Protein AF-A0A5M6CC88-F1 (afdb_monomer_lite)

Structure (mmCIF, N/CA/C/O backbone):
data_AF-A0A5M6CC88-F1
#
_entry.id   AF-A0A5M6CC88-F1
#
loop_
_atom_site.group_PDB
_atom_site.id
_atom_site.type_symbol
_atom_site.label_atom_id
_atom_site.label_alt_id
_atom_site.label_comp_id
_atom_site.label_asym_id
_atom_site.label_entity_id
_a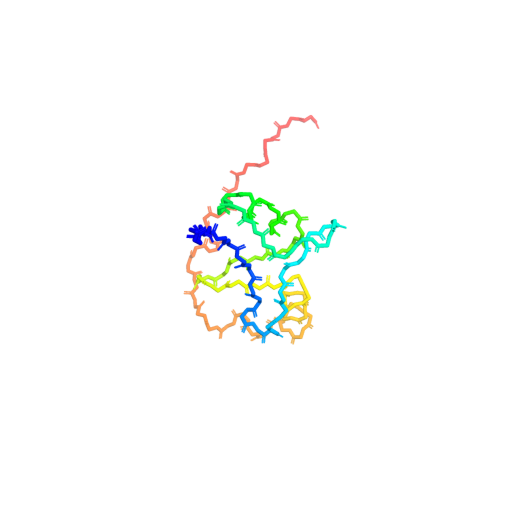tom_site.label_seq_id
_atom_site.pdbx_PDB_ins_code
_atom_site.Cartn_x
_atom_site.Cartn_y
_atom_site.Cartn_z
_atom_site.occupancy
_atom_site.B_iso_or_equiv
_atom_site.auth_seq_id
_atom_site.auth_comp_id
_atom_site.auth_asym_id
_atom_site.auth_atom_id
_atom_site.pdbx_PDB_model_num
ATOM 1 N N . MET A 1 1 ? 13.191 -26.884 -11.324 1.00 54.31 1 MET A N 1
ATOM 2 C CA . MET A 1 1 ? 13.850 -25.802 -10.563 1.00 54.31 1 MET A CA 1
ATOM 3 C C . MET A 1 1 ? 12.792 -24.748 -10.277 1.00 54.31 1 MET A C 1
ATOM 5 O O . MET A 1 1 ? 12.255 -24.202 -11.230 1.00 54.31 1 MET A O 1
ATOM 9 N N . ILE A 1 2 ? 12.413 -24.545 -9.015 1.00 60.12 2 ILE A N 1
ATOM 10 C CA . ILE A 1 2 ? 11.428 -23.521 -8.631 1.00 60.12 2 ILE A CA 1
ATOM 11 C C . ILE A 1 2 ? 12.202 -22.220 -8.404 1.00 60.12 2 ILE A C 1
ATOM 13 O O . ILE A 1 2 ? 13.189 -22.230 -7.673 1.00 60.12 2 ILE A O 1
ATOM 17 N N . LYS A 1 3 ? 11.799 -21.131 -9.065 1.00 68.94 3 LYS A N 1
ATOM 18 C CA . LYS A 1 3 ? 12.324 -19.786 -8.799 1.00 68.94 3 LYS A CA 1
ATOM 19 C C . LYS A 1 3 ? 11.343 -19.063 -7.884 1.00 68.94 3 LYS A C 1
ATOM 21 O O . LYS A 1 3 ? 10.154 -19.023 -8.185 1.00 68.94 3 LYS A O 1
ATOM 26 N N . THR A 1 4 ? 11.841 -18.520 -6.782 1.00 77.25 4 THR A N 1
ATOM 27 C CA . THR A 1 4 ? 11.087 -17.645 -5.881 1.00 77.25 4 THR A CA 1
ATOM 28 C C . THR A 1 4 ? 11.367 -16.194 -6.249 1.00 77.25 4 THR A C 1
ATOM 30 O O . THR A 1 4 ? 12.529 -15.826 -6.418 1.00 77.25 4 THR A O 1
ATOM 33 N N . THR A 1 5 ? 10.319 -15.381 -6.349 1.00 81.94 5 THR A N 1
ATOM 34 C CA . THR A 1 5 ? 10.410 -13.940 -6.617 1.00 81.94 5 THR A CA 1
ATOM 35 C C . THR A 1 5 ? 9.823 -13.188 -5.431 1.00 81.94 5 THR A C 1
ATOM 37 O O . THR A 1 5 ? 8.755 -13.553 -4.943 1.00 81.94 5 THR A O 1
ATOM 40 N N . GLN A 1 6 ? 10.532 -12.166 -4.957 1.00 86.56 6 GLN A N 1
ATOM 41 C CA . GLN A 1 6 ? 10.031 -11.254 -3.935 1.00 86.56 6 GLN A CA 1
ATOM 42 C C . GLN A 1 6 ? 9.089 -10.236 -4.582 1.00 86.56 6 GLN A C 1
ATOM 44 O O . GLN A 1 6 ? 9.376 -9.731 -5.665 1.00 86.56 6 G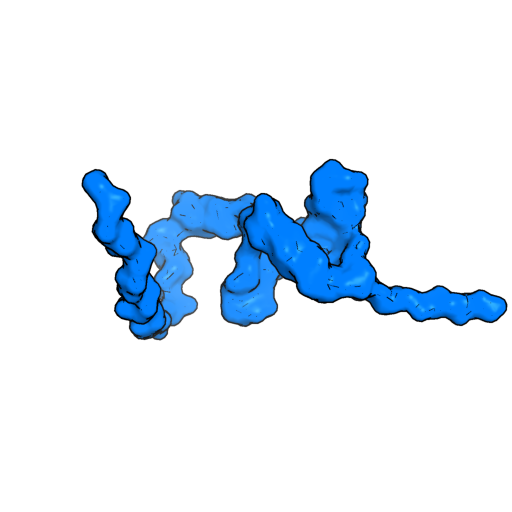LN A O 1
ATOM 49 N N . VAL A 1 7 ? 7.970 -9.963 -3.919 1.00 90.12 7 VAL A N 1
ATOM 50 C CA . VAL A 1 7 ? 6.996 -8.947 -4.322 1.00 90.12 7 VAL A CA 1
ATOM 51 C C . VAL A 1 7 ? 6.564 -8.147 -3.100 1.00 90.12 7 VAL A C 1
ATOM 53 O O . VAL A 1 7 ? 6.648 -8.629 -1.969 1.00 90.12 7 VAL A O 1
ATOM 56 N N . TYR A 1 8 ? 6.084 -6.940 -3.349 1.00 90.56 8 TYR A N 1
ATOM 57 C CA . TYR A 1 8 ? 5.586 -5.993 -2.370 1.00 90.56 8 TYR A CA 1
ATOM 58 C C . TYR A 1 8 ? 4.075 -5.850 -2.523 1.00 90.56 8 TYR A C 1
ATOM 60 O O . TYR A 1 8 ? 3.541 -5.877 -3.631 1.00 90.56 8 TYR A O 1
ATOM 68 N N . VAL A 1 9 ? 3.387 -5.723 -1.395 1.00 91.19 9 VAL A N 1
ATOM 69 C CA . VAL A 1 9 ? 1.934 -5.566 -1.305 1.00 91.19 9 VAL A CA 1
ATOM 70 C C . VAL A 1 9 ? 1.670 -4.544 -0.214 1.00 91.19 9 VAL A C 1
ATOM 72 O O . VAL A 1 9 ? 2.320 -4.590 0.829 1.00 91.19 9 VAL A O 1
ATOM 75 N N . ALA A 1 10 ? 0.703 -3.659 -0.429 1.00 92.56 10 ALA A N 1
ATOM 76 C CA . ALA A 1 10 ? 0.213 -2.772 0.613 1.00 92.56 10 ALA A CA 1
ATOM 77 C C . ALA A 1 10 ? -1.162 -3.221 1.093 1.00 92.56 10 ALA A C 1
ATOM 79 O O . ALA A 1 10 ? -2.043 -3.556 0.299 1.00 92.56 10 ALA A O 1
ATOM 80 N N . VAL A 1 11 ? -1.334 -3.215 2.410 1.00 93.94 11 VAL A N 1
ATOM 81 C CA . VAL A 1 11 ? -2.570 -3.605 3.082 1.00 93.94 11 VAL A CA 1
ATOM 82 C C . VAL A 1 11 ? -2.939 -2.496 4.049 1.00 93.94 11 VAL A C 1
ATOM 84 O O . VAL A 1 11 ? -2.094 -2.025 4.800 1.00 93.94 11 VAL A O 1
ATOM 87 N N . CYS A 1 12 ? -4.197 -2.069 4.029 1.00 91.31 12 CYS A N 1
ATOM 88 C CA . CYS A 1 12 ? -4.689 -1.055 4.948 1.00 91.31 12 CYS A CA 1
ATOM 89 C C . CYS A 1 12 ? -4.717 -1.628 6.364 1.00 91.31 12 CYS A C 1
ATOM 91 O O . CYS A 1 12 ? -5.389 -2.629 6.619 1.00 91.31 12 CYS A O 1
ATOM 93 N N . ASP A 1 13 ? -4.068 -0.972 7.314 1.00 91.94 13 ASP A N 1
ATOM 94 C CA . ASP A 1 13 ? -3.991 -1.450 8.688 1.00 91.94 13 ASP A CA 1
ATOM 95 C C . ASP A 1 13 ? -5.334 -1.392 9.421 1.00 91.94 13 ASP A C 1
ATOM 97 O O . ASP A 1 13 ? -5.568 -2.204 10.318 1.00 91.94 13 ASP A O 1
ATOM 101 N N . ASN A 1 14 ? -6.253 -0.524 8.986 1.00 89.62 14 ASN A N 1
ATOM 102 C CA . ASN A 1 14 ? -7.592 -0.416 9.563 1.00 89.62 14 ASN A CA 1
ATOM 103 C C . ASN A 1 14 ? -8.578 -1.454 8.994 1.00 89.62 14 ASN A C 1
ATOM 105 O O . ASN A 1 14 ? -9.084 -2.298 9.727 1.00 89.62 14 ASN A O 1
ATOM 109 N N . CYS A 1 15 ? -8.862 -1.407 7.687 1.00 90.12 15 CYS A N 1
ATOM 110 C CA . CYS A 1 15 ? -9.904 -2.243 7.070 1.00 90.12 15 CYS A CA 1
ATOM 111 C C . CYS A 1 15 ? -9.384 -3.527 6.409 1.00 90.12 15 CYS A C 1
ATOM 113 O O . CYS A 1 15 ? -10.187 -4.312 5.910 1.00 90.12 15 CYS A O 1
ATOM 115 N N . LYS A 1 16 ? -8.061 -3.738 6.384 1.00 92.12 16 LYS A N 1
ATOM 116 C CA . LYS A 1 16 ? -7.392 -4.876 5.731 1.00 92.12 16 LYS A CA 1
ATOM 117 C C . LYS A 1 16 ? -7.637 -4.984 4.217 1.00 92.12 16 LYS A C 1
ATOM 119 O O . LYS A 1 16 ? -7.378 -6.029 3.630 1.00 92.12 16 LYS A O 1
ATOM 124 N N . GLU A 1 17 ? -8.097 -3.903 3.580 1.00 91.50 17 GLU A N 1
ATOM 125 C CA . GLU A 1 17 ? -8.158 -3.776 2.118 1.00 91.50 17 GLU A CA 1
ATOM 126 C C . GLU A 1 17 ? -6.743 -3.894 1.544 1.00 91.50 17 GLU A C 1
ATOM 128 O O . GLU A 1 17 ? -5.812 -3.297 2.083 1.00 91.50 17 GLU A O 1
ATOM 133 N N . VAL A 1 18 ? -6.579 -4.674 0.479 1.00 93.44 18 VAL A N 1
ATOM 134 C CA . VAL A 1 18 ? -5.319 -4.768 -0.266 1.00 93.44 18 VAL A CA 1
ATOM 135 C C . VAL A 1 18 ? -5.334 -3.691 -1.342 1.00 93.44 18 VAL A C 1
ATOM 137 O O . VAL A 1 18 ? -6.358 -3.477 -1.990 1.00 93.44 18 VAL A O 1
ATOM 140 N N . PHE A 1 19 ? -4.218 -2.992 -1.519 1.00 92.44 19 PHE A N 1
ATOM 141 C CA . PHE A 1 19 ? -4.088 -2.043 -2.613 1.00 92.44 19 PHE A CA 1
ATOM 142 C C . PHE A 1 19 ? -4.091 -2.773 -3.959 1.00 92.44 19 PHE A C 1
ATOM 144 O O . PHE A 1 19 ? -3.278 -3.667 -4.184 1.00 92.44 19 PHE A O 1
ATOM 151 N N . GLU A 1 20 ? -4.970 -2.345 -4.862 1.00 92.38 20 GLU A N 1
ATOM 152 C CA . GLU A 1 20 ? -4.992 -2.774 -6.257 1.00 92.38 20 GLU A CA 1
ATOM 153 C C . GLU A 1 20 ? -4.809 -1.554 -7.167 1.00 92.38 20 GLU A C 1
ATOM 155 O O . GLU A 1 20 ? -5.468 -0.518 -7.002 1.00 92.38 20 GLU A O 1
ATOM 160 N N . SER A 1 21 ? -3.904 -1.670 -8.140 1.00 85.25 21 SER A N 1
ATOM 161 C CA . SER A 1 21 ? -3.703 -0.651 -9.167 1.00 85.25 21 SER A CA 1
ATOM 162 C C . SER A 1 21 ? -4.930 -0.541 -10.082 1.00 85.25 21 SER A C 1
ATOM 164 O O . SER A 1 21 ? -5.833 -1.379 -10.062 1.00 85.25 21 SER A O 1
ATOM 166 N N . ARG A 1 22 ? -4.973 0.482 -10.948 1.00 81.69 22 ARG A N 1
ATOM 167 C CA . ARG A 1 22 ? -6.085 0.659 -11.910 1.00 81.69 22 ARG A CA 1
ATOM 168 C C . ARG A 1 22 ? -6.221 -0.510 -12.885 1.00 81.69 22 ARG A C 1
ATOM 170 O O . ARG A 1 22 ? -7.296 -0.742 -13.425 1.00 81.69 22 ARG A O 1
ATOM 177 N N . GLU A 1 23 ? -5.128 -1.222 -13.109 1.00 86.12 23 GLU A N 1
ATOM 178 C CA . GLU A 1 23 ? -5.033 -2.402 -13.958 1.00 86.12 23 GLU A CA 1
ATOM 179 C C . GL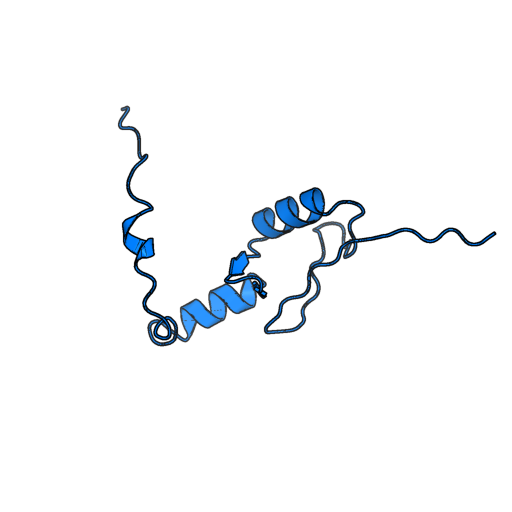U A 1 23 ? -5.398 -3.704 -13.218 1.00 86.12 23 GLU A C 1
ATOM 181 O O . GLU A 1 23 ? -5.400 -4.767 -13.834 1.00 86.12 23 GLU A O 1
ATOM 186 N N . GLY A 1 24 ? -5.717 -3.632 -11.918 1.00 83.88 24 GLY A N 1
ATOM 187 C CA . GLY A 1 24 ? -6.083 -4.782 -11.087 1.00 83.88 24 GLY A CA 1
ATOM 188 C C . GLY A 1 24 ? -4.890 -5.563 -10.527 1.00 83.88 24 GLY A C 1
ATOM 189 O O . GLY A 1 24 ? -5.052 -6.711 -10.117 1.00 83.88 24 GLY A O 1
ATOM 190 N N . TYR A 1 25 ? -3.685 -4.983 -10.518 1.00 83.19 25 TYR A N 1
ATOM 191 C CA . TYR A 1 25 ? -2.516 -5.619 -9.906 1.00 83.19 25 TYR A CA 1
ATOM 192 C C . TYR A 1 25 ? -2.436 -5.292 -8.414 1.00 83.19 25 TYR A C 1
ATOM 194 O O . TYR A 1 25 ? -2.463 -4.123 -8.040 1.00 83.19 25 TYR A O 1
ATOM 202 N N . GLY A 1 26 ? -2.287 -6.320 -7.572 1.00 85.38 26 GLY A N 1
ATOM 203 C CA . GLY A 1 26 ? -2.113 -6.175 -6.118 1.00 85.38 26 GLY A CA 1
ATOM 204 C C . GLY A 1 26 ? -0.702 -6.473 -5.601 1.00 85.38 26 GLY A C 1
ATOM 205 O O . GLY A 1 26 ? -0.469 -6.455 -4.397 1.00 85.38 26 GLY A O 1
ATOM 206 N N . THR A 1 27 ? 0.242 -6.788 -6.491 1.00 90.06 27 THR A N 1
ATOM 207 C CA . THR A 1 27 ? 1.631 -7.129 -6.146 1.00 90.06 27 THR A CA 1
ATOM 208 C C . THR A 1 27 ? 2.592 -6.367 -7.040 1.00 90.06 27 THR A C 1
ATOM 210 O O . THR A 1 27 ? 2.404 -6.351 -8.257 1.00 90.06 27 THR A O 1
ATOM 213 N N . PHE A 1 28 ? 3.655 -5.826 -6.457 1.00 87.81 28 PHE A N 1
ATOM 214 C CA . PHE A 1 28 ? 4.614 -4.963 -7.141 1.00 87.81 28 PHE A CA 1
ATOM 215 C C . PHE A 1 28 ? 6.026 -5.539 -7.002 1.00 87.81 28 PHE A C 1
ATOM 217 O O . PHE A 1 28 ? 6.371 -6.052 -5.939 1.00 87.81 28 PHE A O 1
ATOM 224 N N . PRO A 1 29 ? 6.853 -5.517 -8.056 1.00 87.00 29 PRO A N 1
ATOM 225 C CA . PRO A 1 29 ? 8.208 -6.063 -7.993 1.00 87.00 29 PRO A CA 1
ATOM 226 C C . PRO A 1 29 ? 9.175 -5.159 -7.213 1.00 87.00 29 PRO A C 1
ATOM 228 O O . PRO A 1 29 ? 10.191 -5.642 -6.719 1.00 87.00 29 PRO A O 1
ATOM 231 N N . GLU A 1 30 ? 8.855 -3.870 -7.084 1.00 89.75 30 GLU A N 1
ATOM 232 C CA . GLU A 1 30 ? 9.702 -2.852 -6.465 1.00 89.75 30 GLU A CA 1
ATOM 233 C C . GLU A 1 30 ? 8.899 -2.040 -5.445 1.00 89.75 30 GLU A C 1
ATOM 235 O O . GLU A 1 30 ? 7.742 -1.698 -5.684 1.00 89.75 30 GLU A O 1
ATOM 240 N N . MET A 1 31 ? 9.519 -1.729 -4.304 1.00 89.94 31 MET A N 1
ATOM 241 C CA . MET A 1 31 ? 8.868 -0.981 -3.225 1.00 89.94 31 MET A CA 1
ATOM 242 C C . MET A 1 31 ? 8.548 0.461 -3.635 1.00 89.94 31 MET A C 1
ATOM 244 O O . MET A 1 31 ? 7.451 0.929 -3.361 1.00 89.94 31 MET A O 1
ATOM 248 N N . ASN A 1 32 ? 9.446 1.118 -4.373 1.00 91.25 32 ASN A N 1
ATOM 249 C CA . ASN A 1 32 ? 9.239 2.498 -4.821 1.00 91.25 32 ASN A CA 1
ATOM 250 C C . ASN A 1 32 ? 8.034 2.625 -5.776 1.00 91.25 32 ASN A C 1
ATOM 252 O O . ASN A 1 32 ? 7.245 3.548 -5.636 1.00 91.25 32 ASN A O 1
ATOM 256 N N . ASP A 1 33 ? 7.838 1.669 -6.698 1.00 90.69 33 ASP A N 1
ATOM 257 C CA . ASP A 1 33 ? 6.658 1.650 -7.588 1.00 90.69 33 ASP A CA 1
ATOM 258 C C . ASP A 1 33 ? 5.356 1.474 -6.789 1.00 90.69 33 ASP A C 1
ATOM 260 O O . ASP A 1 33 ? 4.335 2.084 -7.101 1.00 90.69 33 ASP A O 1
ATOM 264 N N . LEU A 1 34 ? 5.386 0.669 -5.720 1.00 90.50 34 LEU A N 1
ATOM 265 C CA . LEU A 1 34 ? 4.251 0.558 -4.809 1.00 90.50 34 LEU A CA 1
ATOM 266 C C . LEU A 1 34 ? 3.985 1.887 -4.083 1.00 90.50 34 LEU A C 1
ATOM 268 O O . LEU A 1 34 ? 2.838 2.326 -4.051 1.00 90.50 34 LEU A O 1
ATOM 272 N N . GLU A 1 35 ? 5.010 2.530 -3.525 1.00 91.62 35 GLU A N 1
ATOM 273 C CA . GLU A 1 35 ? 4.884 3.803 -2.799 1.00 91.62 35 GLU A CA 1
ATOM 274 C C . GLU A 1 35 ? 4.322 4.926 -3.681 1.00 91.62 35 GLU A C 1
ATOM 276 O O . GLU A 1 35 ? 3.343 5.574 -3.298 1.00 91.62 35 GLU A O 1
ATOM 281 N N . ASP A 1 36 ? 4.859 5.096 -4.892 1.00 91.81 36 ASP A N 1
ATOM 282 C CA . ASP A 1 36 ? 4.385 6.098 -5.853 1.00 91.81 36 ASP A CA 1
ATOM 283 C C . ASP A 1 36 ? 2.897 5.886 -6.181 1.00 91.81 36 ASP A C 1
ATOM 285 O O . ASP A 1 36 ? 2.082 6.814 -6.150 1.00 91.81 36 ASP A O 1
ATOM 289 N N . ARG A 1 37 ? 2.498 4.630 -6.415 1.00 91.50 37 ARG A N 1
ATOM 290 C CA . ARG A 1 37 ? 1.104 4.280 -6.723 1.00 91.50 37 ARG A CA 1
ATOM 291 C C . ARG A 1 37 ? 0.165 4.456 -5.540 1.00 91.50 37 ARG A C 1
ATOM 293 O O . ARG A 1 37 ? -0.992 4.832 -5.742 1.00 91.50 37 ARG A O 1
ATOM 300 N N . LEU A 1 38 ? 0.623 4.176 -4.322 1.00 91.25 38 LEU A N 1
ATOM 301 C CA . LEU A 1 38 ? -0.159 4.409 -3.111 1.00 91.25 38 LEU A CA 1
ATOM 302 C C . LEU A 1 38 ? -0.508 5.893 -2.983 1.00 91.25 38 LEU A C 1
ATOM 304 O O . LEU A 1 38 ? -1.686 6.224 -2.813 1.00 91.25 38 LEU A O 1
ATOM 308 N N . ILE A 1 39 ? 0.480 6.773 -3.156 1.00 89.69 39 ILE A N 1
ATOM 309 C CA . ILE A 1 39 ? 0.294 8.228 -3.113 1.00 89.69 39 ILE A CA 1
ATOM 310 C C . ILE A 1 39 ? -0.689 8.672 -4.205 1.00 89.69 39 ILE A C 1
ATOM 312 O O . ILE A 1 39 ? -1.683 9.340 -3.904 1.00 89.69 39 ILE A O 1
ATOM 316 N N . ASP A 1 40 ? -0.494 8.223 -5.448 1.00 91.19 40 ASP A N 1
ATOM 317 C CA . ASP A 1 40 ? -1.372 8.544 -6.585 1.00 91.19 40 ASP A CA 1
ATOM 318 C C . ASP A 1 40 ? -2.830 8.097 -6.378 1.00 91.19 40 ASP A C 1
ATOM 320 O O . ASP A 1 40 ? -3.774 8.677 -6.932 1.00 91.19 40 ASP A O 1
ATOM 324 N N . HIS A 1 41 ? -3.042 7.058 -5.571 1.00 89.44 41 HIS A N 1
ATOM 325 C CA . HIS A 1 41 ? -4.360 6.520 -5.240 1.00 89.44 41 HIS A CA 1
ATOM 326 C C . HIS A 1 41 ? -4.930 7.057 -3.915 1.00 89.44 41 HIS A C 1
ATOM 328 O O . HIS A 1 41 ? -6.050 6.692 -3.530 1.00 89.44 41 HIS A O 1
ATOM 334 N N . GLY A 1 42 ? -4.219 7.967 -3.245 1.00 90.06 42 GLY A N 1
ATOM 335 C CA . GLY A 1 42 ? -4.644 8.605 -1.998 1.00 90.06 42 GLY A CA 1
ATOM 336 C C . GLY A 1 42 ? -4.561 7.691 -0.777 1.00 90.06 42 GLY A C 1
ATOM 337 O O . GLY A 1 42 ? -5.361 7.833 0.151 1.00 90.06 42 GLY A O 1
ATOM 338 N N . TRP A 1 43 ? -3.654 6.718 -0.804 1.00 93.06 43 TRP A N 1
ATOM 339 C CA . TRP A 1 43 ? -3.215 6.006 0.389 1.00 93.06 43 TRP A CA 1
ATOM 340 C C . TRP A 1 43 ? -2.167 6.835 1.123 1.00 93.06 43 TRP A C 1
ATOM 342 O O . TRP A 1 43 ? -1.439 7.617 0.515 1.00 93.06 43 TRP A O 1
ATOM 352 N N . HIS A 1 44 ? -2.108 6.669 2.439 1.00 89.88 44 HIS A N 1
ATOM 353 C CA . HIS A 1 44 ? -1.185 7.410 3.287 1.00 89.88 44 HIS A CA 1
ATOM 354 C C . HIS A 1 44 ? -0.539 6.489 4.309 1.00 89.88 44 HIS A C 1
ATOM 356 O O . HIS A 1 44 ? -1.231 5.696 4.950 1.00 89.88 44 HIS A O 1
ATOM 362 N N . GLU A 1 45 ? 0.766 6.655 4.494 1.00 86.94 45 GLU A N 1
ATOM 363 C CA . GLU A 1 45 ? 1.468 6.121 5.651 1.00 86.94 45 GLU A CA 1
ATOM 364 C C . GLU A 1 45 ? 1.409 7.140 6.797 1.00 86.94 45 GLU A C 1
ATOM 366 O O . GLU A 1 45 ? 1.718 8.319 6.613 1.00 86.94 45 GLU A O 1
ATOM 371 N N . ILE A 1 46 ? 0.985 6.697 7.980 1.00 85.00 46 ILE A N 1
ATOM 372 C CA . ILE A 1 46 ? 0.953 7.496 9.208 1.00 85.00 46 ILE A CA 1
ATOM 373 C C . ILE A 1 46 ? 1.582 6.652 10.315 1.00 85.00 46 ILE A C 1
ATOM 375 O O . ILE A 1 46 ? 1.074 5.578 10.642 1.00 85.00 46 ILE A O 1
ATOM 379 N N . GLU A 1 47 ? 2.692 7.130 10.882 1.00 85.81 47 GLU A N 1
ATOM 380 C CA . GLU A 1 47 ? 3.425 6.448 11.963 1.00 85.81 47 GLU A CA 1
ATOM 381 C C . GLU A 1 47 ? 3.785 4.981 11.628 1.00 85.81 47 GLU A C 1
ATOM 383 O O . GLU A 1 47 ? 3.698 4.097 12.479 1.00 85.81 47 GLU A O 1
ATOM 388 N N . GLY A 1 48 ? 4.156 4.702 10.371 1.00 83.44 48 GLY A N 1
ATOM 389 C CA . GLY A 1 48 ? 4.493 3.352 9.901 1.00 83.44 48 GLY A CA 1
ATOM 390 C C . GLY A 1 48 ? 3.294 2.449 9.589 1.00 83.44 48 GLY A C 1
ATOM 391 O O . GLY A 1 48 ? 3.490 1.277 9.274 1.00 83.44 48 GLY A O 1
ATOM 392 N N . ASN A 1 49 ? 2.064 2.964 9.673 1.00 86.44 49 ASN A N 1
ATOM 393 C CA . ASN A 1 49 ? 0.848 2.239 9.305 1.00 86.44 49 ASN A CA 1
ATOM 394 C C . ASN A 1 49 ? 0.297 2.757 7.978 1.00 86.44 49 ASN A C 1
ATOM 396 O O . ASN A 1 49 ? 0.206 3.966 7.764 1.00 86.44 49 ASN A O 1
ATOM 400 N N . ASN A 1 50 ? -0.140 1.848 7.114 1.00 87.81 50 ASN A N 1
ATOM 401 C CA . ASN A 1 50 ? -0.715 2.167 5.816 1.00 87.81 50 ASN A CA 1
ATOM 402 C C . ASN A 1 50 ? -2.235 2.286 5.912 1.00 87.81 50 ASN A C 1
ATOM 404 O O . ASN A 1 50 ? -2.924 1.369 6.355 1.00 87.81 50 ASN A O 1
ATOM 408 N N . TYR A 1 51 ? -2.794 3.388 5.425 1.00 92.25 51 TYR A N 1
ATOM 409 C CA . TYR A 1 51 ? -4.234 3.622 5.427 1.00 92.25 51 TYR A CA 1
ATOM 410 C C . TYR A 1 51 ? -4.753 3.890 4.022 1.00 92.25 51 TYR A C 1
ATOM 412 O O . TYR A 1 51 ? -4.241 4.742 3.294 1.00 92.25 51 TYR A O 1
ATOM 420 N N . CYS A 1 52 ? -5.832 3.199 3.656 1.00 92.44 52 CYS A N 1
ATOM 421 C CA . CYS A 1 52 ? -6.516 3.466 2.402 1.00 92.44 52 CYS A CA 1
ATOM 422 C C . CYS A 1 52 ? -7.282 4.791 2.459 1.00 92.44 52 CYS A C 1
ATOM 424 O O . CYS A 1 52 ? -7.729 5.249 3.518 1.00 92.44 52 CYS A O 1
ATOM 426 N N . LYS A 1 53 ? -7.526 5.359 1.277 1.00 90.31 53 LYS A N 1
ATOM 427 C CA . LYS A 1 53 ? -8.285 6.601 1.104 1.00 90.31 53 LYS A CA 1
ATOM 428 C C . LYS A 1 53 ? -9.615 6.610 1.863 1.00 90.31 53 LYS A C 1
ATOM 430 O O . LYS A 1 53 ? -9.987 7.632 2.433 1.00 90.31 53 LYS A O 1
ATOM 435 N N . LYS A 1 54 ? -10.344 5.486 1.880 1.00 90.31 54 LYS A N 1
ATOM 436 C CA . LYS A 1 54 ? -11.640 5.380 2.574 1.00 90.31 54 LYS A CA 1
ATOM 437 C C . LYS A 1 54 ? -11.470 5.569 4.076 1.00 90.31 54 LYS A C 1
ATOM 439 O O . LYS A 1 54 ? -12.143 6.417 4.643 1.00 90.31 54 LYS A O 1
ATOM 444 N N . CYS A 1 55 ? -10.532 4.852 4.695 1.00 86.94 55 CYS A N 1
ATOM 445 C CA . CYS A 1 55 ? -10.300 4.933 6.135 1.00 86.94 55 CYS A CA 1
ATOM 446 C C . CYS A 1 55 ? -9.769 6.303 6.563 1.00 86.94 55 CYS A C 1
ATOM 448 O O . CYS A 1 55 ? -10.194 6.808 7.596 1.00 86.94 55 CYS A O 1
ATOM 450 N N . ILE A 1 56 ? -8.921 6.942 5.750 1.00 84.88 56 ILE A N 1
ATOM 451 C CA . ILE A 1 56 ? -8.502 8.329 5.994 1.00 84.88 56 ILE A CA 1
ATOM 452 C C . ILE A 1 56 ? -9.703 9.280 5.950 1.00 84.88 56 ILE A C 1
ATOM 454 O O . ILE A 1 56 ? -9.907 10.075 6.865 1.00 84.88 56 ILE A O 1
ATOM 458 N N . LEU A 1 57 ? -10.529 9.199 4.904 1.00 80.44 57 LEU A N 1
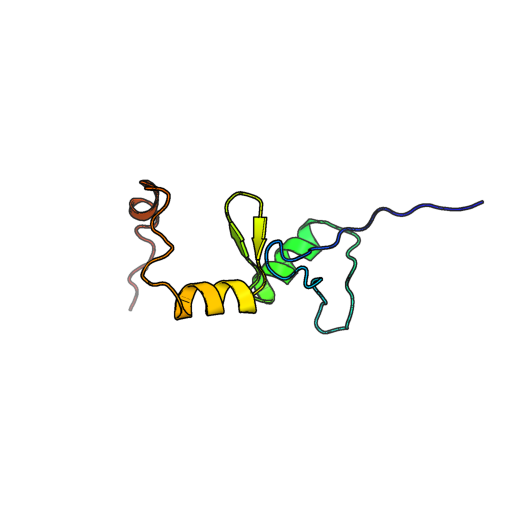ATOM 459 C CA . LEU A 1 57 ? -11.669 10.101 4.738 1.00 80.44 57 LEU A CA 1
ATOM 460 C C . LEU A 1 57 ? -12.787 9.851 5.754 1.00 80.44 57 LEU A C 1
ATOM 462 O O . LEU A 1 57 ? -13.439 10.802 6.171 1.00 80.44 57 LEU A O 1
ATOM 466 N N . GLU A 1 58 ? -13.036 8.602 6.137 1.00 72.19 58 GLU A N 1
ATOM 467 C CA . GLU A 1 58 ? -14.030 8.247 7.150 1.00 72.19 58 GLU A CA 1
ATOM 468 C C . GLU A 1 58 ? -13.584 8.704 8.533 1.00 72.19 58 GLU A C 1
ATOM 470 O O . GLU A 1 58 ? -14.361 9.391 9.189 1.00 72.19 58 GLU A O 1
ATOM 475 N N . ASN A 1 59 ? -12.322 8.471 8.913 1.00 59.34 59 ASN A N 1
ATOM 476 C CA . ASN A 1 59 ? -11.762 9.026 10.147 1.00 59.34 59 ASN A CA 1
ATOM 477 C C . ASN A 1 59 ? -11.857 10.561 10.161 1.00 59.34 59 ASN A C 1
ATOM 479 O O . ASN A 1 59 ? -12.279 11.140 11.157 1.00 59.34 59 ASN A O 1
ATOM 483 N N . ASN A 1 60 ? -11.584 11.226 9.035 1.00 56.22 60 ASN A N 1
ATOM 484 C CA . ASN A 1 60 ? -11.737 12.681 8.920 1.00 56.22 60 ASN A CA 1
ATOM 485 C C . ASN A 1 60 ? -13.201 13.162 8.975 1.00 56.22 60 ASN A C 1
ATOM 487 O O . ASN A 1 60 ? -13.451 14.314 9.323 1.00 56.22 60 ASN A O 1
ATOM 491 N N . LYS A 1 61 ? -14.180 12.315 8.628 1.00 52.25 61 LYS A N 1
ATOM 492 C CA . LYS A 1 61 ? -15.617 12.647 8.669 1.00 52.25 61 LYS A CA 1
ATOM 493 C C . LYS A 1 61 ? -16.252 12.375 10.026 1.00 52.25 61 LYS A C 1
ATOM 495 O O . LYS A 1 61 ? -17.166 13.101 10.410 1.00 52.25 61 LYS A O 1
ATOM 500 N N . THR A 1 62 ? -15.812 11.337 10.732 1.00 44.62 62 THR A N 1
ATOM 501 C CA . THR A 1 62 ? -16.332 11.010 12.064 1.00 44.62 62 THR A CA 1
ATOM 502 C C . THR A 1 62 ? -15.614 11.746 13.182 1.00 44.62 62 THR A C 1
ATOM 504 O O . THR A 1 62 ? -16.131 11.759 14.293 1.00 44.62 62 THR A O 1
ATOM 507 N N . ASP A 1 63 ? -14.469 12.382 12.915 1.00 45.38 63 ASP A N 1
ATOM 508 C CA . ASP A 1 63 ? -13.600 12.842 13.987 1.00 45.38 63 ASP A CA 1
ATOM 509 C C . ASP A 1 63 ? -12.741 14.075 13.656 1.00 45.38 63 ASP A C 1
ATOM 511 O O . ASP A 1 63 ? -11.518 14.014 13.542 1.00 45.38 63 ASP A O 1
ATOM 515 N N . ALA A 1 64 ? -13.362 15.252 13.764 1.00 43.09 64 ALA A N 1
ATOM 516 C CA . ALA A 1 64 ? -12.654 16.415 14.316 1.00 43.09 64 ALA A CA 1
ATOM 517 C C . ALA A 1 64 ? -12.218 16.190 15.794 1.00 43.09 64 ALA A C 1
ATOM 519 O O . ALA A 1 64 ? -11.566 17.044 16.388 1.00 43.09 64 ALA A O 1
ATOM 520 N N . SER A 1 65 ? -12.580 15.045 16.394 1.00 42.59 65 SER A N 1
ATOM 521 C CA . SER A 1 65 ? -12.352 14.670 17.795 1.00 42.59 65 SER A CA 1
ATOM 522 C C . SER A 1 65 ? -11.367 13.514 18.046 1.00 42.59 65 SER A C 1
ATOM 524 O O . SER A 1 65 ? -10.933 13.374 19.188 1.00 42.59 65 SER A O 1
ATOM 526 N N . ARG A 1 66 ? -10.961 12.712 17.045 1.00 42.44 66 ARG A N 1
ATOM 527 C CA . ARG A 1 66 ? -10.004 11.588 17.233 1.00 42.44 66 ARG A CA 1
ATOM 528 C C . ARG A 1 66 ? -8.566 11.861 16.811 1.00 42.44 66 ARG A C 1
ATOM 530 O O . ARG A 1 66 ? -7.708 11.056 17.149 1.00 42.44 66 ARG A O 1
ATOM 537 N N . PHE A 1 67 ? -8.248 13.025 16.247 1.00 47.03 67 PHE A N 1
ATOM 538 C CA . PHE A 1 67 ? -6.853 13.495 16.147 1.00 47.03 67 PHE A CA 1
ATOM 539 C C . PHE A 1 67 ? -6.314 14.066 17.472 1.00 47.03 67 PHE A C 1
ATOM 541 O O . PHE A 1 67 ? -5.473 14.959 17.483 1.00 47.03 67 PHE A O 1
ATOM 548 N N . ASN A 1 68 ? -6.796 13.568 18.615 1.00 45.22 68 ASN A N 1
ATOM 549 C CA . ASN A 1 68 ? -6.343 14.004 19.933 1.00 45.22 68 ASN A CA 1
ATOM 550 C C . ASN A 1 68 ? -5.854 12.816 20.770 1.00 45.22 68 ASN A C 1
ATOM 552 O O . ASN A 1 68 ? -6.447 12.432 21.774 1.00 45.22 68 ASN A O 1
ATOM 556 N N . SER A 1 69 ? -4.769 12.209 20.298 1.00 42.56 69 SER A N 1
ATOM 557 C CA . SER A 1 69 ? -3.850 11.355 21.056 1.00 42.56 69 SER A CA 1
ATOM 558 C C . SER A 1 69 ? -2.682 11.052 20.111 1.00 42.56 69 SER A C 1
ATOM 560 O O . SER A 1 69 ? -2.595 9.966 19.564 1.00 42.56 69 SER A O 1
ATOM 562 N N . GLN A 1 70 ? -1.845 12.012 19.747 1.00 41.50 70 GLN A N 1
ATOM 563 C CA . GLN A 1 70 ? -0.855 12.626 20.621 1.00 41.50 70 GLN A CA 1
ATOM 564 C C . GLN A 1 70 ? -0.549 14.039 20.115 1.00 41.50 70 GLN A C 1
ATOM 566 O O . GLN A 1 70 ? -0.633 14.321 18.925 1.00 41.50 70 GLN A O 1
ATOM 571 N N . LYS A 1 71 ? -0.198 14.940 21.034 1.00 48.44 71 LYS A N 1
ATOM 572 C CA . LYS A 1 71 ? 0.395 16.237 20.698 1.00 48.44 71 LYS A CA 1
ATOM 573 C C . LYS A 1 71 ? 1.631 16.007 19.826 1.00 48.44 71 LYS A C 1
ATOM 575 O O . LYS A 1 71 ? 2.675 15.664 20.375 1.00 48.44 71 LYS A O 1
ATOM 580 N N . ASP A 1 72 ? 1.523 16.239 18.525 1.00 39.31 72 ASP A N 1
ATOM 581 C CA . ASP A 1 72 ? 2.694 16.377 17.673 1.00 39.31 72 ASP A CA 1
ATOM 582 C C . ASP A 1 72 ? 3.015 17.877 17.493 1.00 39.31 72 ASP A C 1
ATOM 584 O O . ASP A 1 72 ? 2.237 18.608 16.871 1.00 39.31 72 ASP A O 1
ATOM 588 N N . PRO A 1 73 ? 4.122 18.387 18.065 1.00 45.03 73 PRO A N 1
ATOM 589 C CA . PRO A 1 73 ? 4.585 19.755 17.841 1.00 45.03 73 PRO A CA 1
ATOM 590 C C . PRO A 1 73 ? 5.062 20.027 16.399 1.00 45.03 73 PRO A C 1
ATOM 592 O O . PRO A 1 73 ? 5.445 21.156 16.099 1.00 45.03 73 PRO A O 1
ATOM 595 N N . PHE A 1 74 ? 5.030 19.055 15.480 1.00 43.88 74 PHE A N 1
ATOM 596 C CA . PHE A 1 74 ? 5.473 19.254 14.096 1.00 43.88 74 PHE A CA 1
ATOM 597 C C . PHE A 1 74 ? 4.451 19.912 13.156 1.00 43.88 74 PHE A C 1
ATOM 599 O O . PHE A 1 74 ? 4.844 20.337 12.067 1.00 43.88 74 PHE A O 1
ATOM 606 N N . TYR A 1 75 ? 3.192 20.115 13.568 1.00 42.03 75 TYR A N 1
ATOM 607 C CA . TYR A 1 75 ? 2.222 20.869 12.749 1.00 42.03 75 TYR A CA 1
ATOM 608 C 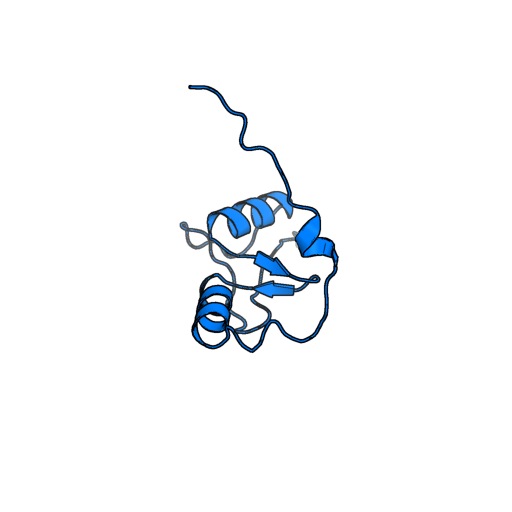C . TYR A 1 75 ? 2.588 22.363 12.585 1.00 42.03 75 TYR A C 1
ATOM 610 O O . TYR A 1 75 ? 1.987 23.068 11.778 1.00 42.03 75 TYR A O 1
ATOM 618 N N . GLU A 1 76 ? 3.6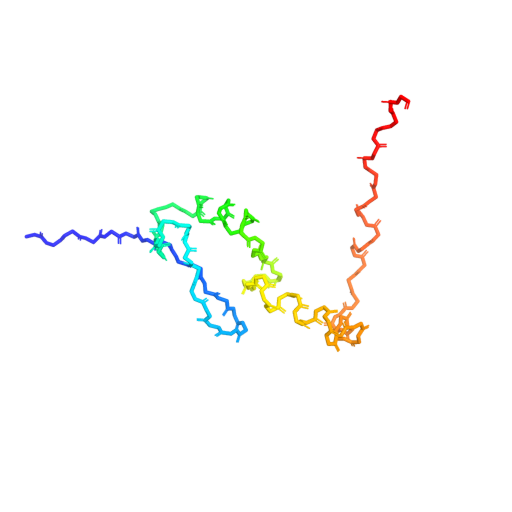11 22.858 13.295 1.00 37.31 76 GLU A N 1
ATOM 619 C CA . GLU A 1 76 ? 4.166 24.203 13.080 1.00 37.31 76 GLU A CA 1
ATOM 620 C C . GLU A 1 76 ? 5.311 24.276 12.048 1.00 37.31 76 GLU A C 1
ATOM 622 O O . GLU A 1 76 ? 5.720 25.384 11.699 1.00 37.31 76 GLU A O 1
ATOM 627 N N . ASN A 1 77 ? 5.798 23.155 11.493 1.00 36.53 77 ASN A N 1
ATOM 628 C CA . ASN A 1 77 ? 6.974 23.165 10.603 1.00 36.53 77 ASN A CA 1
ATOM 629 C C . ASN A 1 77 ? 6.697 23.002 9.101 1.00 36.53 77 ASN A C 1
ATOM 631 O O . ASN A 1 77 ? 7.610 23.198 8.304 1.00 36.53 77 ASN A O 1
ATOM 635 N N . SER A 1 78 ? 5.462 22.761 8.659 1.00 38.84 78 SER A N 1
ATOM 636 C CA . SER A 1 78 ? 5.101 22.881 7.235 1.00 38.84 78 SER A CA 1
ATOM 637 C C . SER A 1 78 ? 4.615 24.298 6.918 1.00 38.84 78 SER A C 1
ATOM 639 O O . SER A 1 78 ? 3.504 24.516 6.433 1.00 38.84 78 SER A O 1
ATOM 641 N N . LYS A 1 79 ? 5.446 25.291 7.246 1.00 35.50 79 LYS A N 1
ATOM 642 C CA . LYS A 1 79 ? 5.257 26.685 6.848 1.00 35.50 79 LYS A CA 1
ATOM 643 C C . LYS A 1 79 ? 6.096 26.948 5.597 1.00 35.50 79 LYS A C 1
ATOM 645 O O . LYS A 1 79 ? 7.295 26.709 5.606 1.00 35.50 79 LYS A O 1
ATOM 650 N N . LEU A 1 80 ? 5.440 27.549 4.604 1.00 41.34 80 LEU A N 1
ATOM 651 C CA . LEU A 1 80 ? 6.013 28.348 3.513 1.00 41.34 80 LEU A CA 1
ATOM 652 C C . LEU A 1 80 ? 6.772 27.595 2.415 1.00 41.34 80 LEU A C 1
ATOM 654 O O . LEU A 1 80 ? 7.967 27.401 2.534 1.00 41.34 80 LEU A O 1
ATOM 658 N N . PHE A 1 81 ? 6.093 27.353 1.289 1.00 37.06 81 PHE A N 1
ATOM 659 C CA . PHE A 1 81 ? 6.518 27.837 -0.036 1.00 37.06 81 PHE A CA 1
ATOM 660 C C . PHE A 1 81 ? 5.268 27.975 -0.925 1.00 37.06 81 PHE A C 1
ATOM 662 O O . PHE A 1 81 ? 4.952 27.116 -1.740 1.00 37.06 81 PHE A O 1
ATOM 669 N N . ILE A 1 82 ? 4.514 29.062 -0.735 1.00 35.16 82 ILE A N 1
ATOM 670 C CA . ILE A 1 82 ? 3.779 29.671 -1.849 1.00 35.16 82 ILE A CA 1
ATOM 671 C C . ILE A 1 82 ? 4.678 30.820 -2.281 1.00 35.16 82 ILE A C 1
ATOM 673 O O . ILE A 1 82 ? 4.705 31.871 -1.639 1.00 35.16 82 ILE A O 1
ATOM 677 N N . GLU A 1 83 ? 5.494 30.573 -3.303 1.00 33.66 83 GLU A N 1
ATOM 678 C CA . GLU A 1 83 ? 6.193 31.646 -3.992 1.00 33.66 83 GLU A CA 1
ATOM 679 C C . GLU A 1 83 ? 5.141 32.583 -4.591 1.00 33.66 83 GLU A C 1
ATOM 681 O O . GLU A 1 83 ? 4.283 32.186 -5.379 1.00 33.66 83 GLU A O 1
ATOM 686 N N . GLN A 1 84 ? 5.193 33.840 -4.157 1.00 42.53 84 GLN A N 1
ATOM 687 C CA . GLN A 1 84 ? 4.547 34.947 -4.837 1.00 42.53 84 GLN A CA 1
ATOM 688 C C . GLN A 1 84 ? 5.169 35.061 -6.226 1.00 42.53 84 GLN A C 1
ATOM 690 O O . GLN A 1 84 ? 6.367 35.305 -6.309 1.00 42.53 84 GLN A O 1
ATOM 695 N N . ASN A 1 85 ? 4.375 34.905 -7.284 1.00 35.69 85 ASN A N 1
ATOM 696 C CA . ASN A 1 85 ? 4.598 35.550 -8.580 1.00 35.69 85 ASN A CA 1
ATOM 697 C C . ASN A 1 85 ? 3.333 35.431 -9.440 1.00 35.69 85 ASN A C 1
ATOM 699 O O . ASN A 1 85 ? 3.175 34.464 -10.186 1.00 35.69 85 ASN A O 1
ATOM 703 N N . LEU A 1 86 ? 2.440 36.416 -9.288 1.00 36.19 86 LEU A N 1
ATOM 704 C CA . LEU A 1 86 ? 1.874 37.293 -10.333 1.00 36.19 86 LEU A CA 1
ATOM 705 C C . LEU A 1 86 ? 0.584 37.956 -9.833 1.00 36.19 86 LEU A C 1
ATOM 707 O O . LEU A 1 86 ? -0.374 37.229 -9.494 1.00 36.19 86 LEU A O 1
#

Sequence (86 aa):
MIKTTQVYVAVCDNCKEVFESREGYGTFPEMNDLEDRLIDHGWHEIEGNNYCKKCILENNKTDASRFNSQKDPFYENSKLFIEQNL

pLDDT: mean 72.56, std 22.02, range [33.66, 93.94]

Foldseek 3Di:
DDDDADWDWAAAPPPRDTDAAPVGDGIHNDPVVVVVRCVVQCWDDDPNGIHHNVRVVVCVVVDVPPVPPDDDPCVVPPDDDPDDDD

Radius of gyration: 17.27 Å; chains: 1; bounding box: 30×63×35 Å

Secondary structure (DSSP, 8-state):
-PPP---B--B-TTT-PBP--TTS---BSSHHHHHHHHHHTT-EEETTEEE-HHHHHHHHHH-SSSS-S---GGGGS---------

Organism: NCBI:txid2608001